Protein AF-A0AB73INU3-F1 (afdb_monomer_lite)

Organism: NCBI:txid134536

Radius of gyration: 19.64 Å; chains: 1; bounding box: 45×20×47 Å

Structure (mmCIF, N/CA/C/O backbone):
data_AF-A0AB73INU3-F1
#
_entry.id   AF-A0AB73INU3-F1
#
loop_
_atom_site.group_PDB
_atom_site.id
_atom_site.type_symbol
_atom_site.label_atom_id
_atom_site.label_alt_id
_atom_site.label_comp_id
_atom_site.label_asym_id
_atom_site.label_entity_id
_atom_site.label_seq_id
_atom_site.pdbx_PDB_ins_code
_atom_site.Cartn_x
_atom_site.Cartn_y
_atom_site.Cartn_z
_atom_site.occupancy
_atom_site.B_iso_or_equiv
_atom_site.auth_seq_id
_atom_site.auth_comp_id
_atom_site.auth_asym_id
_atom_site.auth_atom_id
_atom_site.pdbx_PDB_model_num
ATOM 1 N N . MET A 1 1 ? 25.295 -9.739 -11.048 1.00 50.91 1 MET A N 1
ATOM 2 C CA . MET A 1 1 ? 25.221 -8.270 -10.920 1.00 50.91 1 MET A CA 1
ATOM 3 C C . MET A 1 1 ? 23.864 -7.872 -11.476 1.00 50.91 1 MET A C 1
ATOM 5 O O . MET A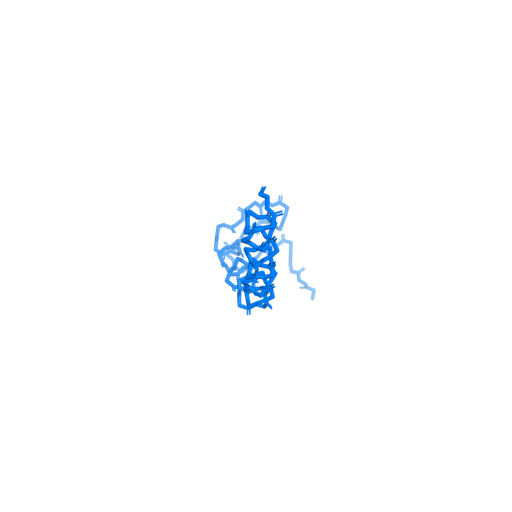 1 1 ? 23.579 -8.273 -12.598 1.00 50.91 1 MET A O 1
ATOM 9 N N . LEU A 1 2 ? 22.992 -7.226 -10.696 1.00 67.88 2 LEU A N 1
ATOM 10 C CA . LEU A 1 2 ? 21.784 -6.625 -11.275 1.00 67.88 2 LEU A CA 1
ATOM 11 C C . LEU A 1 2 ? 22.273 -5.550 -12.253 1.00 67.88 2 LEU A C 1
ATOM 13 O O . LEU A 1 2 ? 23.096 -4.721 -11.871 1.00 67.88 2 LEU A O 1
ATOM 17 N N . GLY A 1 3 ? 21.875 -5.647 -13.523 1.00 79.38 3 GLY A N 1
ATOM 18 C CA . GLY A 1 3 ? 22.245 -4.660 -14.537 1.00 79.38 3 GLY A CA 1
ATOM 19 C C . GLY A 1 3 ? 21.724 -3.269 -14.173 1.00 79.38 3 GLY A C 1
ATOM 20 O O . GLY A 1 3 ? 20.916 -3.123 -13.262 1.00 79.38 3 GLY A O 1
ATOM 21 N N . GLU A 1 4 ? 22.155 -2.236 -14.896 1.00 91.81 4 GLU A N 1
ATOM 22 C CA . GLU A 1 4 ? 21.718 -0.847 -14.655 1.00 91.81 4 GLU A CA 1
ATOM 23 C C . GLU A 1 4 ? 20.229 -0.602 -14.966 1.00 91.81 4 GLU A C 1
ATOM 25 O O . GLU A 1 4 ? 19.687 0.465 -14.661 1.00 91.81 4 GLU A O 1
ATOM 30 N N . THR A 1 5 ? 19.565 -1.584 -15.574 1.00 95.00 5 THR A N 1
ATOM 31 C CA . THR A 1 5 ? 18.169 -1.550 -15.999 1.00 95.00 5 THR A CA 1
ATOM 32 C C . THR A 1 5 ? 17.357 -2.677 -15.366 1.00 95.00 5 THR A C 1
ATOM 34 O O . THR A 1 5 ? 17.877 -3.747 -15.040 1.00 95.00 5 THR A O 1
ATOM 37 N N . CYS A 1 6 ? 16.058 -2.440 -15.202 1.00 94.69 6 CYS A N 1
ATOM 38 C CA . CYS A 1 6 ? 15.095 -3.472 -14.853 1.00 94.69 6 CYS A CA 1
ATOM 39 C C . CYS A 1 6 ? 14.869 -4.444 -16.019 1.00 94.69 6 CYS A C 1
ATOM 41 O O . CYS A 1 6 ? 15.305 -4.206 -17.148 1.00 94.69 6 CYS A O 1
ATOM 43 N N . SER A 1 7 ? 14.126 -5.525 -15.773 1.00 92.81 7 SER A N 1
ATOM 44 C CA . SER A 1 7 ? 13.751 -6.513 -16.800 1.00 92.81 7 SER A CA 1
ATOM 45 C C . SER A 1 7 ? 12.982 -5.918 -17.986 1.00 92.81 7 SER A C 1
ATOM 47 O O . SER A 1 7 ? 12.938 -6.525 -19.050 1.00 92.81 7 SER A O 1
ATOM 49 N N . HIS A 1 8 ? 12.405 -4.725 -17.824 1.00 94.12 8 HIS A N 1
ATOM 50 C CA . HIS A 1 8 ? 11.702 -3.981 -18.872 1.00 94.12 8 HIS A CA 1
ATOM 51 C C . HIS A 1 8 ? 12.620 -3.014 -19.644 1.00 94.12 8 HIS A C 1
ATOM 53 O O . HIS A 1 8 ? 12.141 -2.214 -20.441 1.00 94.12 8 HIS A O 1
ATOM 59 N N . GLY A 1 9 ? 13.934 -3.038 -19.387 1.00 95.06 9 GLY A N 1
ATOM 60 C CA . GLY A 1 9 ? 14.929 -2.202 -20.068 1.00 95.06 9 GLY A CA 1
ATOM 61 C C . GLY A 1 9 ? 15.002 -0.750 -19.580 1.00 95.06 9 GLY A C 1
ATOM 62 O O . GLY A 1 9 ? 15.755 0.043 -20.140 1.00 95.06 9 GLY A O 1
ATOM 63 N N . ILE A 1 10 ? 14.261 -0.386 -18.531 1.00 94.38 10 ILE A N 1
ATOM 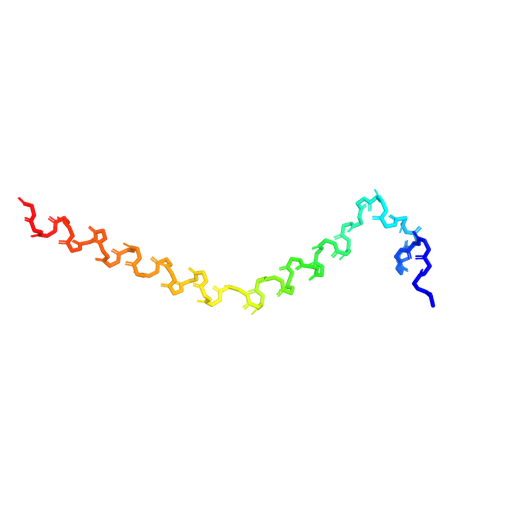64 C CA . ILE A 1 10 ? 14.262 0.963 -17.950 1.00 94.38 10 ILE A CA 1
ATOM 65 C C . ILE A 1 10 ? 15.359 1.048 -16.890 1.00 94.38 10 ILE A C 1
ATOM 67 O O . ILE A 1 10 ? 15.480 0.149 -16.062 1.00 94.38 10 ILE A O 1
ATOM 71 N N . LYS A 1 11 ? 16.163 2.117 -16.895 1.00 94.12 11 LYS A N 1
ATOM 72 C CA . LYS A 1 11 ? 17.194 2.334 -15.866 1.00 94.12 11 LYS A CA 1
ATOM 73 C C . LYS A 1 11 ? 16.563 2.355 -14.477 1.00 94.12 11 LYS A C 1
ATOM 75 O O . LYS A 1 11 ? 15.530 2.989 -14.308 1.00 94.12 11 LYS A O 1
ATOM 80 N N . TRP A 1 12 ? 17.208 1.758 -13.477 1.00 89.88 12 TRP A N 1
ATOM 81 C CA . TRP A 1 12 ? 16.684 1.758 -12.100 1.00 89.88 12 TRP A CA 1
ATOM 82 C C . TRP A 1 12 ? 16.508 3.161 -11.503 1.00 89.88 12 TRP A C 1
ATOM 84 O O . TRP A 1 12 ? 15.669 3.358 -10.633 1.00 89.88 12 TRP A O 1
ATOM 94 N N . ALA A 1 13 ? 17.271 4.145 -11.991 1.00 92.00 13 ALA A N 1
ATOM 95 C CA . ALA A 1 13 ? 17.115 5.554 -11.624 1.00 92.00 13 ALA A CA 1
ATOM 96 C C . ALA A 1 13 ? 15.861 6.220 -12.234 1.00 92.00 13 ALA A C 1
ATOM 98 O O . ALA A 1 13 ? 15.562 7.370 -11.921 1.00 92.00 13 ALA A O 1
ATOM 99 N N . CYS A 1 14 ? 15.149 5.535 -13.131 1.00 94.62 14 CYS A N 1
ATOM 100 C CA . CYS A 1 14 ? 13.924 6.003 -13.765 1.00 94.62 14 CYS A CA 1
ATOM 101 C C . CYS A 1 14 ? 12.718 5.206 -13.259 1.00 94.62 14 CYS A C 1
ATOM 103 O O . CYS A 1 14 ? 12.826 4.041 -12.881 1.00 94.62 14 CYS A O 1
ATOM 105 N N . GLN A 1 15 ? 11.543 5.826 -13.315 1.00 94.31 15 GLN A N 1
ATOM 106 C CA . GLN A 1 15 ? 10.304 5.174 -12.913 1.00 94.31 15 GLN A CA 1
ATOM 107 C C . GLN A 1 15 ? 9.849 4.146 -13.964 1.00 94.31 15 GLN A C 1
ATOM 109 O O . GLN A 1 15 ? 9.674 4.477 -15.139 1.00 94.31 15 GLN A O 1
ATOM 114 N N . CYS A 1 16 ? 9.612 2.906 -13.532 1.00 97.44 16 CYS A N 1
ATOM 115 C CA . CYS A 1 16 ? 9.060 1.829 -14.353 1.00 97.44 16 CYS A CA 1
ATOM 116 C C . CYS A 1 16 ? 7.692 1.417 -13.800 1.00 97.44 16 CYS A C 1
ATOM 118 O O . CYS A 1 16 ? 7.615 0.794 -12.745 1.00 97.44 16 CYS A O 1
ATOM 120 N N . ARG A 1 17 ? 6.613 1.703 -14.542 1.00 97.19 17 ARG A N 1
ATOM 121 C CA . ARG A 1 17 ? 5.231 1.440 -14.093 1.00 97.19 17 ARG A CA 1
ATOM 122 C C . ARG A 1 17 ? 4.954 -0.029 -13.751 1.00 97.19 17 ARG A C 1
ATOM 124 O O . ARG A 1 17 ? 4.206 -0.300 -12.821 1.00 97.19 17 ARG A O 1
ATOM 131 N N . GLU A 1 18 ? 5.565 -0.966 -14.473 1.00 97.25 18 GLU A N 1
ATOM 132 C CA . GLU A 1 18 ? 5.424 -2.403 -14.197 1.00 97.25 18 GLU A CA 1
ATOM 133 C C . GLU A 1 18 ? 6.104 -2.796 -12.877 1.00 97.25 18 GLU A C 1
ATOM 135 O O . GLU A 1 18 ? 5.530 -3.518 -12.064 1.00 97.25 18 GLU A O 1
ATOM 140 N N . CYS A 1 19 ? 7.307 -2.272 -12.616 1.00 96.19 19 CYS A N 1
ATOM 141 C CA . CYS A 1 19 ? 8.001 -2.490 -11.345 1.00 96.19 19 CYS A CA 1
ATOM 142 C C . CYS A 1 19 ? 7.259 -1.828 -10.176 1.00 96.19 19 CYS A C 1
ATOM 144 O O . CYS A 1 19 ? 7.171 -2.421 -9.100 1.00 96.19 19 CYS A O 1
ATOM 146 N N . ASP A 1 20 ? 6.682 -0.644 -10.394 1.00 96.81 20 ASP A N 1
ATOM 147 C CA . ASP A 1 20 ? 5.854 0.037 -9.396 1.00 96.81 20 ASP A CA 1
ATOM 148 C C . ASP A 1 20 ? 4.616 -0.797 -9.051 1.00 96.81 20 ASP A C 1
ATOM 150 O O . ASP A 1 20 ? 4.285 -0.958 -7.878 1.00 96.81 20 ASP A O 1
ATOM 154 N N . LEU A 1 21 ? 3.953 -1.377 -10.057 1.00 97.56 21 LEU A N 1
ATOM 155 C CA . LEU A 1 21 ? 2.787 -2.232 -9.851 1.00 97.56 21 LEU A CA 1
ATOM 156 C C . LEU A 1 21 ? 3.134 -3.491 -9.046 1.00 97.56 21 LEU A C 1
ATOM 158 O O . LEU A 1 21 ? 2.389 -3.854 -8.134 1.00 97.56 21 LEU A O 1
ATOM 162 N N . VAL A 1 22 ? 4.250 -4.154 -9.361 1.00 97.31 22 VAL A N 1
ATOM 163 C CA . VAL A 1 22 ? 4.724 -5.318 -8.592 1.00 97.31 22 VAL A CA 1
ATOM 164 C C . VAL A 1 22 ? 5.010 -4.916 -7.147 1.00 97.31 22 VAL A C 1
ATOM 166 O O . VAL A 1 22 ? 4.474 -5.531 -6.228 1.00 97.31 22 VAL A O 1
ATOM 169 N N . SER A 1 23 ? 5.752 -3.827 -6.950 1.00 95.94 23 SER A N 1
ATOM 170 C CA . SER A 1 23 ? 6.096 -3.315 -5.619 1.00 95.94 23 SER A CA 1
ATOM 171 C C . SER A 1 23 ? 4.848 -2.964 -4.806 1.00 95.94 23 SER A C 1
ATOM 173 O O . SER A 1 23 ? 4.750 -3.309 -3.631 1.00 95.94 23 SER A O 1
ATOM 175 N N . ALA A 1 24 ? 3.855 -2.327 -5.431 1.00 97.81 24 ALA A N 1
ATOM 176 C CA . ALA A 1 24 ? 2.590 -1.995 -4.787 1.00 97.81 24 ALA A CA 1
ATOM 177 C C . ALA A 1 24 ? 1.807 -3.251 -4.374 1.00 97.81 24 ALA A C 1
ATOM 179 O O . ALA A 1 24 ? 1.265 -3.300 -3.270 1.00 97.81 24 ALA A O 1
ATOM 180 N N . ARG A 1 25 ? 1.770 -4.286 -5.225 1.00 98.38 25 ARG A N 1
ATOM 181 C CA . ARG A 1 25 ? 1.125 -5.568 -4.898 1.00 98.38 25 ARG A CA 1
ATOM 182 C C . ARG A 1 25 ? 1.801 -6.251 -3.716 1.00 98.38 25 ARG A C 1
ATOM 184 O O . ARG A 1 25 ? 1.109 -6.663 -2.791 1.00 98.38 25 ARG A O 1
ATOM 191 N N . GLU A 1 26 ? 3.129 -6.325 -3.723 1.00 98.06 26 GLU A N 1
ATOM 192 C CA . GLU A 1 26 ? 3.902 -6.895 -2.615 1.00 98.06 26 GLU A CA 1
ATOM 193 C C . GLU A 1 26 ? 3.683 -6.109 -1.319 1.00 98.06 26 GLU A C 1
ATOM 195 O O . GLU A 1 26 ? 3.505 -6.699 -0.252 1.00 98.06 26 GLU A O 1
ATOM 200 N N . PHE A 1 27 ? 3.632 -4.778 -1.412 1.00 98.12 27 PHE A N 1
ATOM 201 C CA . PHE A 1 27 ? 3.372 -3.914 -0.269 1.00 98.12 27 PHE A CA 1
ATOM 202 C C . PHE A 1 27 ? 1.988 -4.173 0.334 1.00 98.12 27 PHE A C 1
ATOM 204 O O . PHE A 1 27 ? 1.879 -4.392 1.539 1.00 98.12 27 PHE A O 1
ATOM 211 N N . VAL A 1 28 ? 0.940 -4.205 -0.495 1.00 98.12 28 VAL A N 1
ATOM 212 C CA . VAL A 1 28 ? -0.431 -4.500 -0.049 1.00 98.12 28 VAL A CA 1
ATOM 213 C C . VAL A 1 28 ? -0.522 -5.903 0.541 1.00 98.12 28 VAL A C 1
ATOM 215 O O . VAL A 1 28 ? -1.093 -6.072 1.614 1.00 98.12 28 VAL A O 1
ATOM 218 N N . GLN A 1 29 ? 0.073 -6.904 -0.107 1.00 97.88 29 GLN A N 1
ATOM 219 C CA . GLN A 1 29 ? 0.050 -8.278 0.388 1.00 97.88 29 GLN A CA 1
ATOM 220 C C . GLN A 1 29 ? 0.729 -8.405 1.757 1.00 97.88 29 GLN A C 1
ATOM 222 O O . GLN A 1 29 ? 0.239 -9.124 2.625 1.00 97.88 29 GLN A O 1
ATOM 227 N N . ARG A 1 30 ? 1.859 -7.717 1.951 1.00 98.19 30 ARG A N 1
ATOM 228 C CA . ARG A 1 30 ? 2.648 -7.811 3.180 1.00 98.19 30 ARG A CA 1
ATOM 229 C C . ARG A 1 30 ? 2.060 -7.000 4.329 1.00 98.19 30 ARG A C 1
ATOM 231 O O . ARG A 1 30 ? 2.088 -7.465 5.464 1.00 98.19 30 ARG A O 1
ATOM 238 N N . TRP A 1 31 ? 1.578 -5.792 4.051 1.00 97.94 31 TRP A N 1
ATOM 239 C CA . TRP A 1 31 ? 1.236 -4.814 5.089 1.00 97.94 31 TRP A CA 1
ATOM 240 C C . TRP A 1 31 ? -0.256 -4.509 5.193 1.00 97.94 31 TRP A C 1
ATOM 242 O O . TRP A 1 31 ? -0.678 -3.978 6.216 1.00 97.94 31 TRP A O 1
ATOM 252 N N . GLY A 1 32 ? -1.058 -4.866 4.187 1.00 97.94 32 GLY A N 1
ATOM 253 C CA . GLY A 1 32 ? -2.507 -4.641 4.170 1.00 97.94 32 GLY A CA 1
ATOM 254 C C . GLY A 1 32 ? -3.207 -5.115 5.447 1.00 97.94 32 GLY A C 1
ATOM 255 O O . GLY A 1 32 ? -3.830 -4.286 6.107 1.00 97.94 32 GLY A O 1
ATOM 256 N N . PRO A 1 33 ? -3.013 -6.376 5.887 1.00 97.81 33 PRO A N 1
ATOM 257 C CA . PRO A 1 33 ? -3.650 -6.876 7.106 1.00 97.81 33 PRO A CA 1
ATOM 258 C C . PRO A 1 33 ? -3.300 -6.071 8.366 1.00 97.81 33 PRO A C 1
ATOM 260 O O . PRO A 1 33 ? -4.166 -5.822 9.199 1.00 97.81 33 PRO A O 1
ATOM 263 N N . MET A 1 34 ? -2.047 -5.619 8.496 1.00 98.12 34 MET A N 1
ATOM 264 C CA . MET A 1 34 ? -1.615 -4.807 9.642 1.00 98.12 34 MET A CA 1
ATOM 265 C C . MET A 1 34 ? -2.232 -3.406 9.614 1.00 98.12 34 MET A C 1
ATOM 267 O O . MET A 1 34 ? -2.597 -2.866 10.657 1.00 98.12 34 MET A O 1
ATOM 271 N N . VAL A 1 35 ? -2.351 -2.809 8.424 1.00 97.69 35 VAL A N 1
ATOM 272 C CA . VAL A 1 35 ? -3.019 -1.514 8.244 1.00 97.69 35 VAL A CA 1
ATOM 273 C C . VAL A 1 35 ? -4.507 -1.630 8.572 1.00 97.69 35 VAL A C 1
ATOM 275 O O . VAL A 1 35 ? -5.047 -0.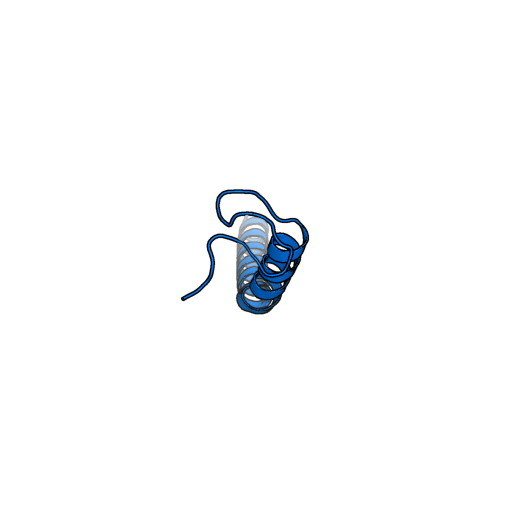747 9.236 1.00 97.69 35 VAL A O 1
ATOM 278 N N . ASP A 1 36 ? -5.161 -2.714 8.159 1.00 98.19 36 ASP A N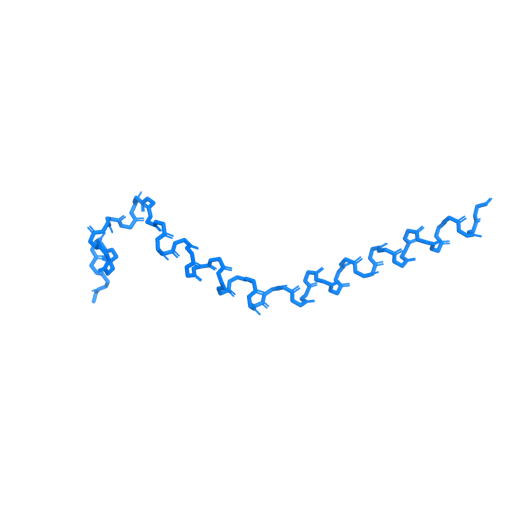 1
ATOM 279 C CA . ASP A 1 36 ? -6.577 -2.951 8.447 1.00 98.19 36 ASP A CA 1
ATOM 280 C C . ASP A 1 36 ? -6.823 -3.181 9.946 1.00 98.19 36 ASP A C 1
ATOM 282 O O . ASP A 1 36 ? -7.747 -2.594 10.511 1.00 98.19 36 ASP A O 1
ATOM 286 N N . GLU A 1 37 ? -5.952 -3.934 10.626 1.00 98.12 37 GLU A N 1
ATOM 287 C CA . GLU A 1 37 ? -6.005 -4.087 12.086 1.00 98.12 37 GLU A CA 1
ATOM 288 C C . GLU A 1 37 ? -5.836 -2.738 12.803 1.00 98.12 37 GLU A C 1
ATOM 290 O O . GLU A 1 37 ? -6.597 -2.409 13.716 1.00 98.12 37 GLU A O 1
ATOM 295 N N . ALA A 1 38 ? -4.861 -1.927 12.383 1.00 97.94 38 ALA A N 1
ATOM 296 C CA . ALA A 1 38 ? -4.646 -0.602 12.958 1.00 97.94 38 ALA A CA 1
ATOM 297 C C . ALA A 1 38 ? -5.866 0.312 12.756 1.00 97.94 38 ALA A C 1
ATOM 299 O O . ALA A 1 38 ? -6.276 1.003 13.689 1.00 97.94 38 ALA A O 1
ATOM 300 N N . ARG A 1 39 ? -6.484 0.284 11.568 1.00 98.19 39 ARG A N 1
ATOM 301 C CA . ARG A 1 39 ? -7.719 1.030 11.273 1.00 98.19 39 ARG A CA 1
ATOM 302 C C . ARG A 1 39 ? -8.879 0.602 12.167 1.00 98.19 39 ARG A C 1
ATOM 304 O O . ARG A 1 39 ? -9.596 1.468 12.656 1.00 98.19 39 ARG A O 1
ATOM 311 N N . ALA A 1 40 ? -9.043 -0.699 12.412 1.00 97.31 40 ALA A N 1
ATOM 312 C CA . ALA A 1 40 ? -10.085 -1.206 13.301 1.00 97.31 40 ALA A CA 1
ATOM 313 C C . ALA A 1 40 ? -9.911 -0.687 14.739 1.00 97.31 40 ALA A C 1
ATOM 315 O O . ALA A 1 40 ? -10.869 -0.197 15.329 1.00 97.31 40 ALA A O 1
ATOM 316 N N . LYS A 1 41 ? -8.679 -0.705 15.268 1.00 97.50 41 LYS A N 1
ATOM 317 C CA . LYS A 1 41 ? -8.374 -0.181 16.612 1.00 97.50 41 LYS A CA 1
ATOM 318 C C . LYS A 1 41 ? -8.635 1.320 16.740 1.00 97.50 41 LYS A C 1
ATOM 320 O O . LYS A 1 41 ? -9.115 1.767 17.776 1.00 97.50 41 LYS A O 1
ATOM 325 N N . ILE A 1 42 ? -8.322 2.098 15.701 1.00 97.19 42 ILE A N 1
ATOM 326 C CA . ILE A 1 42 ? -8.628 3.537 15.671 1.00 97.19 42 ILE A CA 1
ATOM 327 C C . ILE A 1 42 ? -10.144 3.747 15.726 1.00 97.19 42 ILE A C 1
ATOM 329 O O . ILE A 1 42 ? -10.617 4.500 16.570 1.00 97.19 42 ILE A O 1
ATOM 333 N N . ALA A 1 43 ? -10.903 3.034 14.890 1.00 96.25 43 ALA A N 1
ATOM 334 C CA . ALA A 1 43 ? -12.358 3.155 14.856 1.00 96.25 43 ALA A CA 1
ATOM 335 C C . ALA A 1 43 ? -13.019 2.767 16.194 1.00 96.25 43 ALA A C 1
ATOM 337 O O . ALA A 1 43 ? -13.950 3.438 16.631 1.00 96.25 43 ALA A O 1
ATOM 338 N N . GLU A 1 44 ? -12.531 1.717 16.862 1.00 95.88 44 GLU A N 1
ATOM 339 C CA . GLU A 1 44 ? -13.004 1.310 18.194 1.00 95.88 44 GLU A CA 1
ATOM 340 C C . GLU A 1 44 ? -12.740 2.396 19.251 1.00 95.88 44 GLU A C 1
ATOM 342 O O . GLU A 1 44 ? -13.624 2.735 20.044 1.00 95.88 44 GLU A O 1
ATOM 347 N N . ALA A 1 45 ? -11.541 2.988 19.237 1.00 94.06 45 ALA A N 1
ATOM 348 C CA . ALA A 1 45 ? -11.183 4.062 20.160 1.00 94.06 45 ALA A CA 1
ATOM 349 C C . ALA A 1 45 ? -12.032 5.328 19.936 1.00 94.06 45 ALA A C 1
ATOM 351 O O . ALA A 1 45 ? -12.474 5.962 20.898 1.00 94.06 45 ALA A O 1
ATOM 352 N N . GLU A 1 46 ? -12.296 5.683 18.677 1.00 93.44 46 GLU A N 1
ATOM 353 C CA . GLU A 1 46 ? -13.137 6.829 18.317 1.00 93.44 46 GLU A CA 1
ATOM 354 C C . GLU A 1 46 ? -14.599 6.625 18.748 1.00 93.44 46 GLU A C 1
ATOM 356 O O . GLU A 1 46 ? -15.198 7.541 19.308 1.00 93.44 46 GLU A O 1
ATOM 361 N N . GLN A 1 47 ? -15.153 5.419 18.579 1.00 83.88 47 GLN A N 1
ATOM 362 C CA . GLN A 1 47 ? -16.520 5.095 19.017 1.00 83.88 47 GLN A CA 1
ATOM 363 C C . GLN A 1 47 ? -16.661 5.117 20.544 1.00 83.88 47 GLN A C 1
ATOM 365 O O . GLN A 1 47 ? -17.591 5.724 21.069 1.00 83.88 47 GLN A O 1
ATOM 370 N N . THR A 1 48 ? -15.693 4.541 21.262 1.00 71.88 48 THR A N 1
ATOM 371 C CA . THR A 1 48 ? -15.690 4.530 22.736 1.00 71.88 48 THR A CA 1
ATOM 372 C C . THR A 1 48 ? -15.635 5.946 23.319 1.00 71.8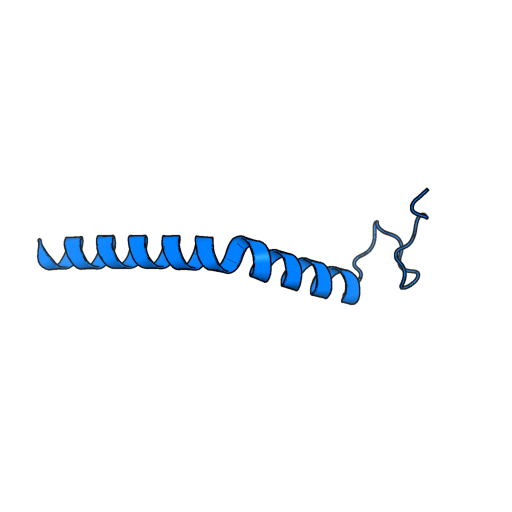8 48 THR A C 1
ATOM 374 O O . THR A 1 48 ? -16.217 6.215 24.367 1.00 71.88 48 THR A O 1
ATOM 377 N N . THR A 1 49 ? -14.944 6.869 22.645 1.00 64.00 49 THR A N 1
ATOM 378 C CA . THR A 1 49 ? -14.824 8.261 23.104 1.00 64.00 49 THR A CA 1
ATOM 379 C C . THR A 1 49 ? -16.132 9.040 22.928 1.00 64.00 49 THR A C 1
ATOM 381 O O . THR A 1 49 ? -16.458 9.871 23.773 1.00 64.00 49 THR A O 1
ATOM 384 N N . GLU A 1 50 ? -16.896 8.768 21.866 1.00 63.00 50 GLU A N 1
ATOM 385 C CA . GLU A 1 50 ? -18.195 9.412 21.625 1.00 63.00 50 GLU A CA 1
ATOM 386 C C . GLU A 1 50 ? -19.279 8.898 22.587 1.00 63.00 50 GLU A C 1
ATOM 388 O O . GLU A 1 50 ? -20.084 9.683 23.073 1.00 63.00 50 GLU A O 1
ATOM 393 N N . GLU A 1 51 ? -19.270 7.607 22.936 1.00 61.94 51 GLU A N 1
ATOM 394 C CA . GLU A 1 51 ? -20.226 7.024 23.896 1.00 61.94 51 GLU A CA 1
ATOM 395 C C . GLU A 1 51 ? -20.008 7.490 25.347 1.00 61.94 51 GLU A C 1
ATOM 397 O O . GLU A 1 51 ? -20.910 7.392 26.179 1.00 61.94 51 GLU A O 1
ATOM 402 N N . GLN A 1 52 ? -18.811 7.987 25.666 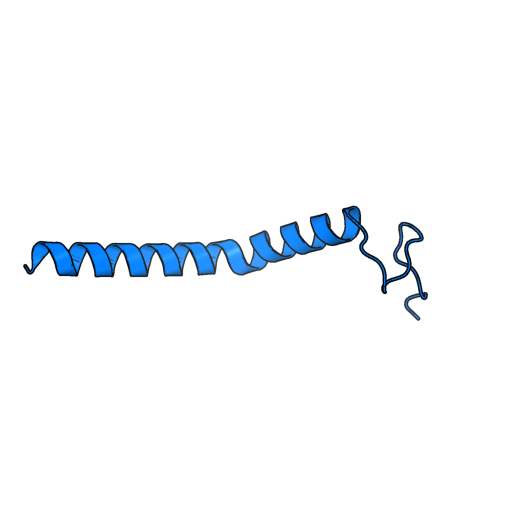1.00 57.03 52 GLN A N 1
ATOM 403 C CA . GLN A 1 52 ? -18.443 8.478 26.999 1.00 57.03 52 GLN A CA 1
ATOM 404 C C . GLN A 1 52 ? -18.660 9.989 27.187 1.00 57.03 52 GLN A C 1
ATOM 406 O O . GLN A 1 52 ? -18.340 10.514 28.259 1.00 57.03 52 GLN A O 1
ATOM 411 N N . ARG A 1 53 ? -19.171 10.689 26.171 1.00 53.91 53 ARG A N 1
ATOM 412 C CA . ARG A 1 53 ? -19.395 12.139 26.170 1.00 53.91 53 ARG A CA 1
ATOM 413 C C . ARG A 1 53 ? -20.850 12.505 26.459 1.00 53.91 53 ARG A C 1
ATOM 415 O O . ARG A 1 53 ? -21.039 13.515 27.176 1.00 53.91 53 ARG A O 1
#

Sequence (53 aa):
MLGETCSHGIKWACQCRECDLVSAREFVQRWGPMVDEARAKIAEAEQTTEEQR

pLDDT: mean 90.42, std 12.98, range [50.91, 98.38]

Foldseek 3Di:
DPDQDDPVRHGPVDDDPVVVVVVVVVCCVVCVVVVVVVVVVVVVVVVVVVVVD

Secondary structure (DSSP, 8-state):
---SB-TTS-BTTS--HHHHHHHHHHHHHHHHHHHHHHHHHHHHHHHHHHHT-